Protein AF-A0A1S1PFW6-F1 (afdb_monomer_lite)

Foldseek 3Di:
DDDVVVLLVLLVQLVVLVVVLVVLVVVQVVCVVVVHDRPPVVNVVSVVSNVVSVVVLVCCCVPNDPVSNVSSVVSNDPD

Organism: NCBI:txid2599596

pLDDT: mean 93.67, std 7.85, range [56.19, 98.25]

Structure (mmCIF, N/CA/C/O backbone):
data_AF-A0A1S1PFW6-F1
#
_entry.id   AF-A0A1S1PFW6-F1
#
loop_
_atom_site.group_PDB
_atom_site.id
_atom_site.type_symbol
_atom_site.label_atom_id
_atom_site.label_alt_id
_atom_site.label_comp_id
_atom_site.label_asym_id
_atom_site.label_entity_id
_atom_site.label_seq_id
_atom_site.pdbx_PDB_ins_code
_atom_site.Cartn_x
_atom_site.Cartn_y
_atom_site.Cartn_z
_atom_site.occupancy
_atom_site.B_iso_or_equiv
_atom_site.auth_seq_id
_atom_site.auth_comp_id
_atom_site.auth_asym_id
_atom_site.auth_atom_id
_atom_site.pdbx_PDB_model_num
ATOM 1 N N . MET A 1 1 ? 12.899 2.255 -22.890 1.00 57.75 1 MET A N 1
ATOM 2 C CA . MET A 1 1 ? 12.303 2.983 -21.760 1.00 57.75 1 MET A CA 1
ATOM 3 C C . MET A 1 1 ? 10.820 2.736 -21.855 1.00 57.75 1 MET A C 1
ATOM 5 O O . MET A 1 1 ? 10.220 3.143 -22.849 1.00 57.75 1 MET A O 1
ATOM 9 N N . GLY A 1 2 ? 10.294 1.941 -20.929 1.00 69.06 2 GLY A N 1
ATOM 10 C CA . GLY A 1 2 ? 8.881 1.620 -20.861 1.00 69.06 2 GLY A CA 1
ATOM 11 C C . GLY A 1 2 ? 8.027 2.846 -20.549 1.00 69.06 2 GLY A C 1
ATOM 12 O O . GLY A 1 2 ? 8.511 3.972 -20.419 1.00 69.06 2 GLY A O 1
ATOM 13 N N . ASP A 1 3 ? 6.722 2.614 -20.454 1.00 84.75 3 ASP A N 1
ATOM 14 C CA . ASP A 1 3 ? 5.741 3.635 -20.104 1.00 84.75 3 ASP A CA 1
ATOM 15 C C . ASP A 1 3 ? 5.953 4.106 -18.654 1.00 84.75 3 ASP A C 1
ATOM 17 O O . ASP A 1 3 ? 5.477 3.487 -17.698 1.00 84.75 3 ASP A O 1
ATOM 21 N N . THR A 1 4 ? 6.678 5.212 -18.476 1.00 89.19 4 THR A N 1
ATOM 22 C CA . THR A 1 4 ? 6.967 5.773 -17.149 1.00 89.19 4 THR A CA 1
ATOM 23 C C . THR A 1 4 ? 5.706 6.165 -16.394 1.00 89.19 4 THR A C 1
ATOM 25 O O . THR A 1 4 ? 5.701 6.093 -15.170 1.00 89.19 4 THR A O 1
ATOM 28 N N . SER A 1 5 ? 4.616 6.504 -17.093 1.00 93.62 5 SER A N 1
ATOM 29 C CA . SER A 1 5 ? 3.340 6.821 -16.445 1.00 93.62 5 SER A CA 1
ATOM 30 C C . SER A 1 5 ? 2.748 5.597 -15.741 1.00 93.62 5 SER A C 1
ATOM 32 O O . SER A 1 5 ? 2.236 5.696 -14.622 1.00 93.62 5 SER A O 1
ATOM 34 N N . ARG A 1 6 ? 2.908 4.408 -16.339 1.00 95.25 6 ARG A N 1
ATOM 35 C CA . ARG A 1 6 ? 2.558 3.132 -15.710 1.00 95.25 6 ARG A CA 1
ATOM 36 C C . ARG A 1 6 ? 3.436 2.862 -14.488 1.00 95.25 6 ARG A C 1
ATOM 38 O O . ARG A 1 6 ? 2.910 2.435 -13.461 1.00 95.25 6 ARG A O 1
ATOM 45 N N . LEU A 1 7 ? 4.745 3.105 -14.577 1.00 96.19 7 LEU A N 1
ATOM 46 C CA . LEU A 1 7 ? 5.674 2.896 -13.457 1.00 96.19 7 LEU A CA 1
ATOM 47 C C . LEU A 1 7 ? 5.386 3.848 -12.287 1.00 96.19 7 LEU A C 1
ATOM 49 O O . LEU A 1 7 ? 5.352 3.406 -11.139 1.00 96.19 7 LEU A O 1
ATOM 53 N N . ASP A 1 8 ? 5.077 5.114 -12.569 1.00 96.81 8 ASP A N 1
ATOM 54 C CA . ASP A 1 8 ? 4.613 6.080 -11.569 1.00 96.81 8 ASP A CA 1
ATOM 55 C C . ASP A 1 8 ? 3.318 5.615 -10.893 1.00 96.81 8 ASP A C 1
ATOM 57 O O . ASP A 1 8 ? 3.197 5.671 -9.669 1.00 96.81 8 ASP A O 1
ATOM 61 N N . ALA A 1 9 ? 2.356 5.100 -11.664 1.00 97.06 9 ALA A N 1
ATOM 62 C CA . ALA A 1 9 ? 1.106 4.578 -11.118 1.00 97.06 9 ALA A CA 1
ATOM 63 C C . ALA A 1 9 ? 1.313 3.324 -10.251 1.00 97.06 9 ALA A C 1
ATOM 65 O O . ALA A 1 9 ? 0.592 3.124 -9.271 1.00 97.06 9 ALA A O 1
ATOM 66 N N . ILE A 1 10 ? 2.273 2.462 -10.599 1.00 96.94 10 ILE A N 1
ATOM 67 C CA . ILE A 1 10 ? 2.668 1.305 -9.782 1.00 96.94 10 ILE A CA 1
ATOM 68 C C . ILE A 1 10 ? 3.294 1.783 -8.462 1.00 96.94 10 ILE A C 1
ATOM 70 O O . ILE A 1 10 ? 2.855 1.359 -7.390 1.00 96.94 10 ILE A O 1
ATOM 74 N N . ALA A 1 11 ? 4.253 2.714 -8.518 1.00 96.88 11 ALA A N 1
ATOM 75 C CA . ALA A 1 11 ? 4.898 3.270 -7.329 1.00 96.88 11 ALA A CA 1
ATOM 76 C C . ALA A 1 11 ? 3.889 3.968 -6.402 1.00 96.88 11 ALA A C 1
ATOM 78 O O . ALA A 1 11 ? 3.834 3.687 -5.203 1.00 96.88 11 ALA A O 1
ATOM 79 N N . ALA A 1 12 ? 3.028 4.824 -6.961 1.00 97.19 12 ALA A N 1
ATOM 80 C CA . ALA A 1 12 ? 2.003 5.543 -6.211 1.00 97.19 12 ALA A CA 1
ATOM 81 C C . ALA A 1 12 ? 1.028 4.593 -5.501 1.00 97.19 12 ALA A C 1
ATOM 83 O O . ALA A 1 12 ? 0.669 4.832 -4.343 1.00 97.19 12 ALA A O 1
ATOM 84 N N . ARG A 1 13 ? 0.625 3.497 -6.159 1.00 97.56 13 ARG A N 1
ATOM 85 C CA . ARG A 1 13 ? -0.242 2.476 -5.554 1.00 97.56 13 ARG A CA 1
ATOM 86 C C . ARG A 1 13 ? 0.440 1.758 -4.396 1.00 97.56 13 ARG A C 1
ATOM 88 O O . ARG A 1 13 ? -0.178 1.644 -3.339 1.00 97.56 13 ARG A O 1
ATOM 95 N N . LEU A 1 14 ? 1.703 1.347 -4.542 1.00 97.94 14 LEU A N 1
ATOM 96 C CA . LEU A 1 14 ? 2.433 0.708 -3.442 1.00 97.94 14 LEU A CA 1
ATOM 97 C C . LEU A 1 14 ? 2.567 1.647 -2.238 1.00 97.94 14 LEU A C 1
ATOM 99 O O . LEU A 1 14 ? 2.199 1.266 -1.128 1.00 97.94 14 LEU A O 1
ATOM 103 N N . LEU A 1 15 ? 3.034 2.879 -2.455 1.00 96.75 15 LEU A N 1
ATOM 104 C CA . LEU A 1 15 ? 3.256 3.848 -1.377 1.00 96.75 15 LEU A CA 1
ATOM 105 C C . LEU A 1 15 ? 1.952 4.217 -0.656 1.00 96.75 15 LEU A C 1
ATOM 107 O O . LEU A 1 15 ? 1.928 4.373 0.568 1.00 96.75 15 LEU A O 1
ATOM 111 N N . THR A 1 16 ? 0.850 4.333 -1.400 1.00 96.69 16 THR A N 1
ATOM 112 C CA . THR A 1 16 ? -0.478 4.596 -0.830 1.00 96.69 16 THR A CA 1
ATOM 113 C C . THR A 1 16 ? -0.953 3.415 0.012 1.00 96.69 16 THR A C 1
ATOM 115 O O . THR A 1 16 ? -1.322 3.600 1.174 1.00 96.69 16 THR A O 1
ATOM 118 N N . ALA A 1 17 ? -0.877 2.197 -0.528 1.00 97.00 17 ALA A N 1
ATOM 119 C CA . ALA A 1 17 ? -1.294 0.994 0.181 1.00 97.00 17 ALA A CA 1
ATOM 120 C C . ALA A 1 17 ? -0.424 0.721 1.422 1.00 97.00 17 ALA A C 1
ATOM 122 O O . ALA A 1 17 ? -0.926 0.277 2.452 1.00 97.00 17 ALA A O 1
ATOM 123 N N . GLU A 1 18 ? 0.872 1.037 1.376 1.00 96.88 18 GLU A N 1
ATOM 124 C CA . GLU A 1 18 ? 1.768 0.923 2.528 1.00 96.88 18 GLU A CA 1
ATOM 125 C C . GLU A 1 18 ? 1.384 1.893 3.653 1.00 96.88 18 GLU A C 1
ATOM 127 O O . GLU A 1 18 ? 1.350 1.512 4.827 1.00 96.88 18 GLU A O 1
ATOM 132 N N . ARG A 1 19 ? 1.072 3.152 3.315 1.00 96.81 19 ARG A N 1
ATOM 133 C CA . ARG A 1 19 ? 0.585 4.143 4.289 1.00 96.81 19 ARG A CA 1
ATOM 134 C C . ARG A 1 19 ? -0.728 3.691 4.922 1.00 96.81 19 ARG A C 1
ATOM 136 O O . ARG A 1 19 ? -0.837 3.727 6.146 1.00 96.81 19 ARG A O 1
ATOM 143 N N . ALA A 1 20 ? -1.676 3.208 4.119 1.00 96.56 20 ALA A N 1
ATOM 144 C CA . ALA A 1 20 ? -2.945 2.680 4.615 1.00 96.56 20 ALA A CA 1
ATOM 145 C C . ALA A 1 20 ? -2.734 1.477 5.549 1.00 96.56 20 ALA A C 1
ATOM 147 O O . ALA A 1 20 ? -3.248 1.463 6.665 1.00 96.56 20 ALA A O 1
ATOM 148 N N . ASN A 1 21 ? -1.906 0.507 5.149 1.00 96.81 21 ASN A N 1
ATOM 149 C CA . ASN A 1 21 ? -1.593 -0.675 5.954 1.00 96.81 21 ASN A CA 1
ATOM 150 C C . ASN A 1 21 ? -0.925 -0.311 7.295 1.00 96.81 21 ASN A C 1
ATOM 152 O O . ASN A 1 21 ? -1.259 -0.887 8.330 1.00 96.81 21 ASN A O 1
ATOM 156 N N . ARG A 1 22 ? -0.020 0.680 7.315 1.00 96.19 22 ARG A N 1
ATOM 157 C CA . ARG A 1 22 ? 0.533 1.217 8.572 1.00 96.19 22 ARG A CA 1
ATOM 158 C C . ARG A 1 22 ? -0.546 1.878 9.429 1.00 96.19 22 ARG A C 1
ATOM 160 O O . ARG A 1 22 ? -0.631 1.574 10.615 1.00 96.19 22 ARG A O 1
ATOM 167 N N . GLY A 1 23 ? -1.391 2.721 8.836 1.00 96.12 23 GLY A N 1
ATOM 168 C CA . GLY A 1 23 ? -2.500 3.380 9.530 1.00 96.12 23 GLY A CA 1
ATOM 169 C C . GLY A 1 23 ? -3.459 2.389 10.193 1.00 96.12 23 GLY A C 1
ATOM 170 O O . GLY A 1 23 ? -3.752 2.520 11.377 1.00 96.12 23 GLY A O 1
ATOM 171 N N . VAL A 1 24 ? -3.864 1.340 9.473 1.00 96.44 24 VAL A N 1
ATOM 172 C CA . VAL A 1 24 ? -4.711 0.263 10.012 1.00 96.44 24 VAL A CA 1
ATOM 173 C C . VAL A 1 24 ? -4.057 -0.433 11.195 1.00 96.44 24 VAL A C 1
ATOM 175 O O . VAL A 1 24 ? -4.728 -0.678 12.189 1.00 96.44 24 VAL A O 1
ATOM 178 N N . ARG A 1 25 ? -2.756 -0.740 11.125 1.00 94.88 25 ARG A N 1
ATOM 179 C CA . ARG A 1 25 ? -2.046 -1.361 12.255 1.00 94.88 25 ARG A CA 1
ATOM 180 C C . ARG A 1 25 ? -2.054 -0.463 13.487 1.00 94.88 25 ARG A C 1
ATOM 182 O O . ARG 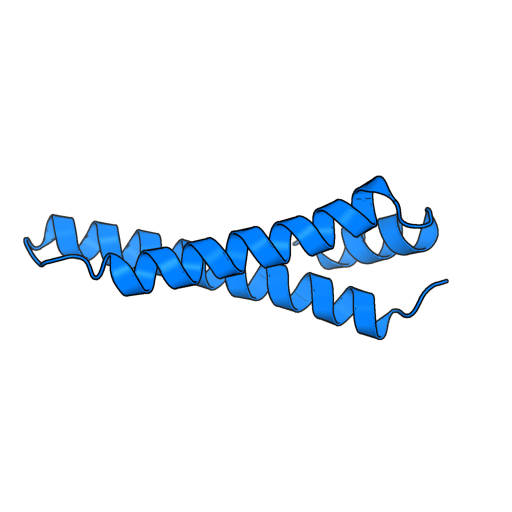A 1 25 ? -2.291 -0.955 14.583 1.00 94.88 25 ARG A O 1
ATOM 189 N N . HIS A 1 26 ? -1.832 0.838 13.309 1.00 96.19 26 HIS A N 1
ATOM 190 C CA . HIS A 1 26 ? -1.903 1.793 14.414 1.00 96.19 26 HIS A CA 1
ATOM 191 C C . HIS A 1 26 ? -3.307 1.862 15.023 1.00 96.19 26 HIS A C 1
ATOM 193 O O . HIS A 1 26 ? -3.435 1.793 16.241 1.00 96.19 26 HIS A O 1
ATOM 199 N N . LEU A 1 27 ? -4.352 1.929 14.193 1.00 94.81 27 LEU A N 1
ATOM 200 C CA . LEU A 1 27 ? -5.741 1.949 14.660 1.00 94.81 27 LEU A CA 1
ATOM 201 C C . LEU A 1 27 ? -6.141 0.642 15.353 1.00 94.81 27 LEU A C 1
ATOM 203 O O . LEU A 1 27 ? -6.772 0.678 16.402 1.00 94.81 27 LEU A O 1
ATOM 207 N N . ALA A 1 28 ? -5.743 -0.507 14.805 1.00 94.81 28 ALA A N 1
ATOM 208 C CA . ALA A 1 28 ? -6.012 -1.809 15.404 1.00 94.81 28 ALA A CA 1
ATOM 209 C C . ALA A 1 28 ? -5.335 -1.951 16.774 1.00 94.81 28 ALA A C 1
ATOM 211 O O . ALA A 1 28 ? -5.963 -2.432 17.713 1.00 94.81 28 ALA A O 1
ATOM 212 N N . ASN A 1 29 ? -4.087 -1.493 16.911 1.00 95.25 29 ASN A N 1
ATOM 213 C CA . ASN A 1 29 ? -3.395 -1.483 18.200 1.00 95.25 29 ASN A CA 1
ATOM 214 C C . ASN A 1 29 ? -4.099 -0.561 19.205 1.00 95.25 29 ASN A C 1
ATOM 216 O O . ASN A 1 29 ? -4.347 -0.979 20.331 1.00 95.25 29 ASN A O 1
ATOM 220 N N . ALA A 1 30 ? -4.483 0.649 18.785 1.00 96.19 30 ALA A N 1
ATOM 221 C CA . ALA A 1 30 ? -5.208 1.586 19.640 1.00 96.19 30 ALA A CA 1
ATOM 222 C C . ALA A 1 30 ? -6.558 1.017 20.106 1.00 96.19 30 ALA A C 1
ATOM 224 O O . ALA A 1 30 ? -6.882 1.117 21.284 1.00 96.19 30 ALA A O 1
ATOM 225 N N . ALA A 1 31 ? -7.313 0.365 19.213 1.00 95.12 31 ALA A N 1
ATOM 226 C CA . ALA A 1 31 ? -8.574 -0.294 19.553 1.00 95.12 31 ALA A CA 1
ATOM 227 C C . ALA A 1 31 ? -8.376 -1.381 20.623 1.00 95.12 31 ALA A C 1
ATOM 229 O O . ALA A 1 31 ? -9.125 -1.432 21.596 1.00 95.12 31 ALA A O 1
ATOM 230 N N . VAL A 1 32 ? -7.326 -2.200 20.500 1.00 95.50 32 VAL A N 1
ATOM 231 C CA . VAL A 1 32 ? -6.979 -3.207 21.515 1.00 95.50 32 VAL A CA 1
ATOM 232 C C . VAL A 1 32 ? -6.636 -2.557 22.859 1.00 95.50 32 VAL A C 1
ATOM 234 O O . VAL A 1 32 ? -7.092 -3.039 23.894 1.00 95.50 32 VAL A O 1
ATOM 237 N N . GLU A 1 33 ? -5.874 -1.461 22.860 1.00 96.62 33 GLU A N 1
ATOM 238 C CA . GLU A 1 33 ? -5.485 -0.743 24.083 1.00 96.62 33 GLU A CA 1
ATOM 239 C C . GLU A 1 33 ? -6.686 -0.169 24.850 1.00 96.62 33 GLU A C 1
ATOM 241 O O . GLU A 1 33 ? -6.682 -0.172 26.081 1.00 96.62 33 GLU A O 1
ATOM 246 N N . ILE A 1 34 ? -7.727 0.282 24.143 1.00 96.94 34 ILE A N 1
ATOM 247 C CA . ILE A 1 34 ? -8.945 0.848 24.750 1.00 96.94 34 ILE A CA 1
ATOM 248 C C . ILE A 1 34 ? -10.072 -0.179 24.949 1.00 96.94 34 ILE A C 1
ATOM 250 O O . ILE A 1 34 ? -11.144 0.175 25.437 1.00 96.94 34 ILE A O 1
ATOM 254 N N . GLY A 1 35 ? -9.843 -1.451 24.603 1.00 96.62 35 GLY A N 1
ATOM 255 C CA . GLY A 1 35 ? -10.836 -2.523 24.736 1.00 96.62 35 GLY A CA 1
ATOM 256 C C . GLY A 1 35 ? -11.962 -2.480 23.696 1.00 96.62 35 GLY A C 1
ATOM 257 O O . GLY A 1 35 ? -13.021 -3.068 23.917 1.00 96.62 35 GLY A O 1
ATOM 258 N N . GLU A 1 36 ? -11.748 -1.800 22.572 1.00 96.25 36 GLU A N 1
ATOM 259 C CA . GLU A 1 36 ? -12.671 -1.761 21.441 1.00 96.25 36 GLU A CA 1
ATOM 260 C C . GLU A 1 36 ? -12.444 -2.922 20.462 1.00 96.25 36 GLU A C 1
ATOM 262 O O . GLU A 1 36 ? -11.381 -3.543 20.380 1.00 96.25 36 GLU A O 1
ATOM 267 N N . THR A 1 37 ? -13.480 -3.228 19.684 1.00 94.06 37 THR A N 1
ATOM 268 C CA . THR A 1 37 ? -13.414 -4.252 18.643 1.00 94.06 37 THR A CA 1
ATOM 269 C C . THR A 1 37 ? -12.652 -3.746 17.425 1.00 94.06 37 THR A C 1
ATOM 271 O O . THR A 1 37 ? -12.945 -2.672 16.905 1.00 94.06 37 THR A O 1
ATOM 274 N N . VAL A 1 38 ? -11.741 -4.563 16.901 1.00 93.50 38 VAL A N 1
ATOM 275 C CA . VAL A 1 38 ? -11.041 -4.279 15.642 1.00 93.50 38 VAL A CA 1
ATOM 276 C C . VAL A 1 38 ? -11.925 -4.656 14.451 1.00 93.50 38 VAL A C 1
ATOM 278 O O . VAL A 1 38 ? -12.402 -5.791 14.367 1.00 93.50 38 VAL A O 1
ATOM 281 N N . ASP A 1 39 ? -12.081 -3.748 13.484 1.00 92.44 39 ASP A N 1
ATOM 282 C CA . ASP A 1 39 ? -12.663 -4.074 12.175 1.00 92.44 39 ASP A CA 1
ATOM 283 C C . ASP A 1 39 ? -11.694 -4.942 11.356 1.00 92.44 39 ASP A C 1
ATOM 285 O O . ASP A 1 39 ? -10.863 -4.477 10.570 1.00 92.44 39 ASP A O 1
ATOM 289 N N . THR A 1 40 ? -11.793 -6.249 11.574 1.00 92.38 40 THR A N 1
ATOM 290 C CA . THR A 1 40 ? -10.959 -7.240 10.891 1.00 92.38 40 THR A CA 1
ATOM 291 C C . THR A 1 40 ? -11.254 -7.329 9.394 1.00 92.38 40 THR A C 1
ATOM 2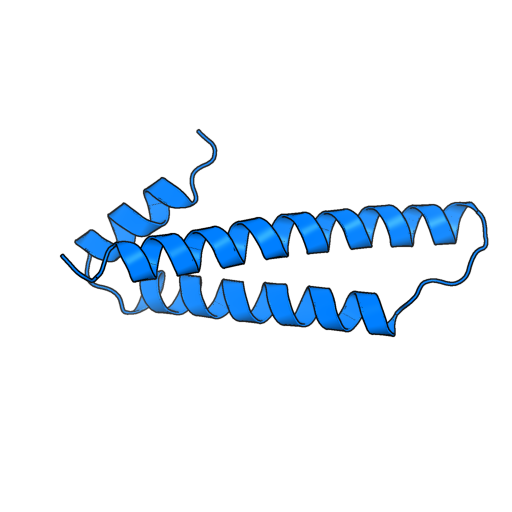93 O O . THR A 1 40 ? -10.337 -7.608 8.623 1.00 92.38 40 THR A O 1
ATOM 296 N N . ALA A 1 41 ? -12.487 -7.053 8.957 1.00 94.12 41 ALA A N 1
ATOM 297 C CA . ALA A 1 41 ? -12.854 -7.111 7.546 1.00 94.12 41 ALA A CA 1
ATOM 298 C C . ALA A 1 41 ? -12.196 -5.965 6.767 1.00 94.12 41 ALA A C 1
ATOM 300 O O . ALA A 1 41 ? -11.519 -6.215 5.766 1.00 94.12 41 ALA A O 1
ATOM 301 N N . GLY A 1 42 ? -12.304 -4.731 7.271 1.00 91.69 42 GLY A N 1
ATOM 302 C CA . GLY A 1 42 ? -11.623 -3.571 6.693 1.00 91.69 42 GLY A CA 1
ATOM 303 C C . GLY A 1 42 ? -10.100 -3.731 6.684 1.00 91.69 42 GLY A C 1
ATOM 304 O O . GLY A 1 42 ? -9.444 -3.462 5.673 1.00 91.69 42 GLY A O 1
ATOM 305 N N . ALA A 1 43 ? -9.526 -4.267 7.766 1.00 93.69 43 ALA A N 1
ATOM 306 C CA . ALA A 1 43 ? -8.090 -4.533 7.841 1.00 93.69 43 ALA A CA 1
ATOM 307 C C . ALA A 1 43 ? -7.612 -5.557 6.795 1.00 93.69 43 ALA A C 1
ATOM 309 O O . ALA A 1 43 ? -6.545 -5.389 6.198 1.00 93.69 43 ALA A O 1
ATOM 310 N N . VAL A 1 44 ? -8.401 -6.606 6.539 1.00 95.81 44 VAL A N 1
ATOM 311 C CA . VAL A 1 44 ? -8.092 -7.617 5.517 1.00 95.81 44 VAL A CA 1
ATOM 312 C C . VAL A 1 44 ? -8.128 -7.022 4.111 1.00 95.81 44 VAL A C 1
ATOM 314 O O . VAL A 1 44 ? -7.240 -7.336 3.314 1.00 95.81 44 VAL A O 1
ATOM 317 N N . VAL A 1 45 ? -9.089 -6.144 3.808 1.00 96.56 45 VAL A N 1
ATOM 318 C CA . VAL A 1 45 ? -9.164 -5.456 2.507 1.00 96.56 45 VAL A CA 1
ATOM 319 C C . VAL A 1 45 ? -7.890 -4.651 2.259 1.00 96.56 45 VAL A C 1
ATOM 321 O O . VAL A 1 45 ? -7.209 -4.876 1.259 1.00 96.56 45 VAL A O 1
ATOM 324 N N . ILE A 1 46 ? -7.483 -3.817 3.215 1.00 95.81 46 ILE A N 1
ATOM 325 C CA . ILE A 1 46 ? -6.286 -2.972 3.077 1.00 95.81 46 ILE A CA 1
ATOM 326 C C . ILE A 1 46 ? -5.009 -3.819 2.963 1.00 95.81 46 ILE A C 1
ATOM 328 O O . ILE A 1 46 ? -4.126 -3.534 2.149 1.00 95.81 46 ILE A O 1
ATOM 332 N N . LEU A 1 47 ? -4.912 -4.918 3.719 1.00 96.19 47 LEU A N 1
ATOM 333 C CA . LEU A 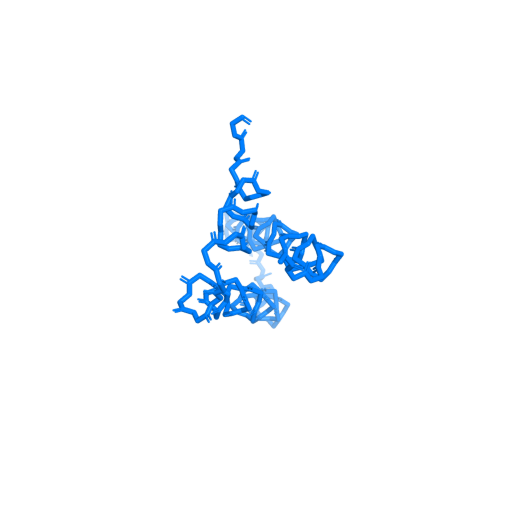1 47 ? -3.796 -5.856 3.588 1.00 96.19 47 LEU A CA 1
ATOM 334 C C . LEU A 1 47 ? -3.760 -6.520 2.202 1.00 96.19 47 LEU A C 1
ATOM 336 O O . LEU A 1 47 ? -2.678 -6.780 1.667 1.00 96.19 47 LEU A O 1
ATOM 340 N N . SER A 1 48 ? -4.923 -6.824 1.624 1.00 97.38 48 SER A N 1
ATOM 341 C CA . SER A 1 48 ? -5.021 -7.423 0.292 1.00 97.38 48 SER A CA 1
ATOM 342 C C . SER A 1 48 ? -4.572 -6.455 -0.807 1.00 97.38 48 SER A C 1
ATOM 344 O O . SER A 1 48 ? -3.780 -6.854 -1.664 1.00 97.38 48 SER A O 1
ATOM 346 N N . GLU A 1 49 ? -4.958 -5.180 -0.716 1.00 96.56 49 GLU A N 1
ATOM 347 C CA . GLU A 1 49 ? -4.526 -4.119 -1.632 1.00 96.56 49 GLU A CA 1
ATOM 348 C C . GLU A 1 49 ? -3.013 -3.909 -1.568 1.00 96.56 49 GLU A C 1
ATOM 350 O O . GLU A 1 49 ? -2.341 -3.874 -2.600 1.00 96.56 49 GLU A O 1
ATOM 355 N N . TYR A 1 50 ? -2.445 -3.867 -0.358 1.00 97.69 50 TYR A N 1
ATOM 356 C CA . TYR A 1 50 ? -0.996 -3.776 -0.178 1.00 97.69 50 TYR A CA 1
ATOM 357 C C . TYR A 1 50 ? -0.260 -4.953 -0.825 1.00 97.69 50 TYR A C 1
ATOM 359 O O . TYR A 1 50 ? 0.721 -4.761 -1.544 1.00 97.69 50 TYR A O 1
ATOM 367 N N . ARG A 1 51 ? -0.751 -6.183 -0.628 1.00 97.94 51 ARG A N 1
ATOM 368 C CA . ARG A 1 51 ? -0.162 -7.380 -1.250 1.00 97.94 51 ARG A CA 1
ATOM 369 C C . ARG A 1 51 ? -0.257 -7.346 -2.770 1.00 97.94 51 ARG A C 1
ATOM 371 O O . ARG A 1 51 ? 0.669 -7.804 -3.434 1.00 97.94 51 ARG A O 1
ATOM 378 N N . GLN A 1 52 ? -1.353 -6.839 -3.323 1.00 98.12 52 GLN A N 1
ATOM 379 C CA . GLN A 1 52 ? -1.497 -6.685 -4.765 1.00 98.12 52 GLN A CA 1
ATOM 380 C C . GLN A 1 52 ? -0.500 -5.660 -5.312 1.00 98.12 52 GLN A C 1
ATOM 382 O O . GLN A 1 52 ? 0.254 -5.992 -6.223 1.00 98.12 52 GLN A O 1
ATOM 387 N N . ALA A 1 53 ? -0.430 -4.465 -4.721 1.00 97.62 53 ALA A N 1
ATOM 388 C CA . ALA A 1 53 ? 0.507 -3.428 -5.150 1.00 97.62 53 ALA A CA 1
ATOM 389 C C . ALA A 1 53 ? 1.971 -3.890 -5.039 1.00 97.62 53 ALA A C 1
ATOM 391 O O . ALA A 1 53 ? 2.781 -3.627 -5.927 1.00 97.62 53 ALA A O 1
ATOM 392 N N . TYR A 1 54 ? 2.298 -4.655 -3.992 1.00 97.44 54 TYR A N 1
ATOM 393 C CA . TYR A 1 54 ? 3.610 -5.281 -3.847 1.00 97.44 54 TYR A CA 1
ATOM 394 C C . TYR A 1 54 ? 3.928 -6.238 -5.002 1.00 97.44 54 TYR A C 1
ATOM 396 O O . TYR A 1 54 ? 5.036 -6.203 -5.528 1.00 97.44 54 TYR A O 1
ATOM 404 N N . ARG A 1 55 ? 2.971 -7.078 -5.424 1.00 98.25 55 ARG A N 1
ATOM 405 C CA . ARG A 1 55 ? 3.180 -8.000 -6.554 1.00 98.25 55 ARG A CA 1
ATOM 406 C C . ARG A 1 55 ? 3.433 -7.260 -7.861 1.00 98.25 55 ARG A C 1
ATOM 408 O O . ARG A 1 55 ? 4.258 -7.717 -8.637 1.00 98.25 55 ARG A O 1
ATOM 415 N N . GLU A 1 56 ? 2.763 -6.134 -8.092 1.00 97.19 56 GLU A N 1
ATOM 416 C CA . GLU A 1 56 ? 2.990 -5.326 -9.297 1.00 97.19 56 GLU A CA 1
ATOM 417 C C . GLU A 1 56 ? 4.405 -4.741 -9.335 1.00 97.19 56 GLU A C 1
ATOM 419 O O . GLU A 1 56 ? 5.071 -4.805 -10.364 1.00 97.19 56 GLU A O 1
ATOM 424 N N . VAL A 1 57 ? 4.894 -4.226 -8.204 1.00 97.12 57 VAL A N 1
ATOM 425 C CA . VAL A 1 57 ? 6.290 -3.781 -8.089 1.00 97.12 57 VAL A CA 1
ATOM 426 C C . VAL A 1 57 ? 7.249 -4.957 -8.259 1.00 97.12 57 VAL A C 1
ATOM 428 O O . VAL A 1 57 ? 8.214 -4.856 -9.010 1.00 97.12 57 VAL A O 1
ATOM 431 N N . HIS A 1 58 ? 6.981 -6.083 -7.596 1.00 96.94 58 HIS A N 1
ATOM 432 C CA . HIS A 1 58 ? 7.820 -7.275 -7.676 1.00 96.94 58 HIS A CA 1
ATOM 433 C C . HIS A 1 58 ? 7.943 -7.807 -9.109 1.00 96.94 58 HIS A C 1
ATOM 435 O O . HIS A 1 58 ? 9.038 -8.177 -9.524 1.00 96.94 58 HIS A O 1
ATOM 441 N N . ASP A 1 59 ? 6.852 -7.805 -9.875 1.00 97.25 59 ASP A N 1
ATOM 442 C CA . ASP A 1 59 ? 6.856 -8.213 -11.280 1.00 97.25 59 ASP A CA 1
ATOM 443 C C . ASP A 1 59 ? 7.782 -7.326 -12.125 1.00 97.25 59 ASP A C 1
ATOM 445 O O . ASP A 1 59 ? 8.625 -7.837 -12.859 1.00 97.25 59 ASP A O 1
ATOM 449 N N . VAL A 1 60 ? 7.733 -6.000 -11.946 1.00 95.75 60 VAL A N 1
ATOM 450 C CA . VAL A 1 60 ? 8.659 -5.088 -12.640 1.00 95.75 60 VAL A CA 1
ATOM 451 C C . VAL A 1 60 ? 10.105 -5.320 -12.200 1.00 95.75 60 VAL A C 1
ATOM 453 O O . VAL A 1 60 ? 10.994 -5.372 -13.042 1.00 95.75 60 VAL A O 1
ATOM 456 N N . LEU A 1 61 ? 10.358 -5.502 -10.902 1.00 94.12 61 LEU A N 1
ATOM 457 C CA . LEU A 1 61 ? 11.715 -5.714 -10.385 1.00 94.12 61 LEU A CA 1
ATOM 458 C C . LEU A 1 61 ? 12.335 -7.053 -10.811 1.00 94.12 61 LEU A C 1
ATOM 460 O O . LEU A 1 61 ? 13.557 -7.179 -10.810 1.00 94.12 61 LEU A O 1
ATOM 464 N N . THR A 1 62 ? 11.517 -8.052 -11.146 1.00 95.88 62 THR A N 1
ATOM 465 C CA . THR A 1 62 ? 11.988 -9.390 -11.542 1.00 95.88 62 THR A CA 1
ATOM 466 C C . THR A 1 62 ? 12.036 -9.590 -13.051 1.00 95.88 62 THR A C 1
ATOM 468 O O . THR A 1 62 ? 12.952 -10.253 -13.534 1.00 95.88 62 THR A O 1
ATOM 471 N N . ASN A 1 63 ? 11.084 -9.013 -13.788 1.00 94.50 63 ASN A N 1
ATOM 472 C CA . ASN A 1 63 ? 10.889 -9.269 -15.217 1.00 94.50 63 ASN A CA 1
ATOM 473 C C . ASN A 1 63 ? 11.054 -8.020 -16.101 1.00 94.50 63 ASN A C 1
ATOM 475 O O . ASN A 1 63 ?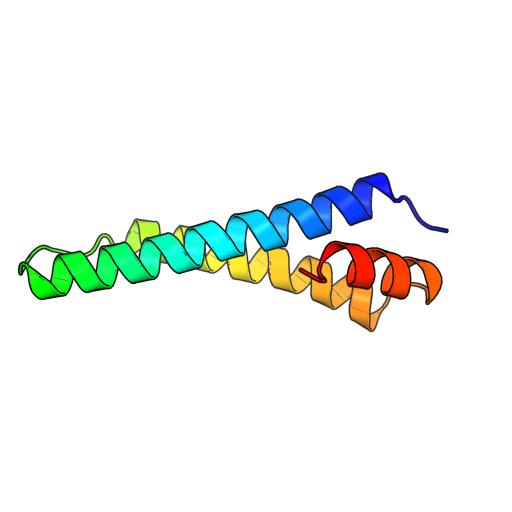 11.046 -8.141 -17.327 1.00 94.50 63 ASN A O 1
ATOM 479 N N . GLY A 1 64 ? 11.156 -6.825 -15.513 1.00 90.75 64 GLY A N 1
ATOM 480 C CA . GLY A 1 64 ? 11.285 -5.565 -16.242 1.00 90.75 64 GLY A CA 1
ATOM 481 C C . GLY A 1 64 ? 12.646 -5.386 -16.912 1.00 90.75 64 GLY A C 1
ATOM 482 O O . GLY A 1 64 ? 13.629 -6.048 -16.572 1.00 90.75 64 GLY A O 1
ATOM 483 N N . ASP A 1 65 ? 12.716 -4.458 -17.870 1.00 95.06 65 ASP A N 1
ATOM 484 C CA . ASP A 1 65 ? 14.007 -4.060 -18.425 1.00 95.06 65 ASP A CA 1
ATOM 485 C C . ASP A 1 65 ? 14.836 -3.287 -17.369 1.00 95.06 65 ASP A C 1
ATOM 487 O O . ASP A 1 65 ? 14.275 -2.699 -16.437 1.00 95.06 65 ASP A O 1
ATOM 491 N N . PRO A 1 66 ? 16.179 -3.268 -17.466 1.00 95.25 66 PRO A N 1
ATOM 492 C CA . PRO A 1 66 ? 17.012 -2.602 -16.465 1.00 95.25 66 PRO A CA 1
ATOM 493 C C . PRO A 1 66 ? 16.710 -1.108 -16.274 1.00 95.25 66 PRO A C 1
ATOM 495 O O . PRO A 1 66 ? 16.937 -0.577 -15.188 1.00 95.25 66 PRO A O 1
ATOM 498 N N . VAL A 1 67 ? 16.207 -0.419 -17.304 1.00 95.06 67 VAL A N 1
ATOM 499 C CA . VAL A 1 67 ? 15.882 1.013 -17.234 1.00 95.06 67 VAL A CA 1
ATOM 500 C C . VAL A 1 67 ? 14.623 1.219 -16.399 1.00 95.06 67 VAL A C 1
ATOM 502 O O . VAL A 1 67 ? 14.610 2.081 -15.523 1.00 95.06 67 VAL A O 1
ATOM 505 N N . ASP A 1 68 ? 13.599 0.401 -16.622 1.00 94.75 68 ASP A N 1
ATOM 506 C CA . ASP A 1 68 ? 12.342 0.419 -15.883 1.00 94.75 68 ASP A CA 1
ATOM 507 C C . ASP A 1 68 ? 12.555 0.027 -14.415 1.00 94.75 68 ASP A C 1
ATOM 509 O O . ASP A 1 68 ? 11.969 0.646 -13.526 1.00 94.75 68 ASP A O 1
ATOM 513 N N . ILE A 1 69 ? 13.440 -0.941 -14.143 1.00 94.81 69 ILE A N 1
ATOM 514 C CA . ILE A 1 69 ? 13.830 -1.334 -12.779 1.00 94.81 69 ILE A CA 1
ATOM 515 C C . ILE A 1 69 ? 14.486 -0.164 -12.046 1.00 94.81 69 ILE A C 1
ATOM 517 O O . ILE A 1 69 ? 14.062 0.184 -10.944 1.00 94.81 69 ILE A O 1
ATOM 521 N N . VAL A 1 70 ? 15.511 0.454 -12.644 1.00 95.44 70 VAL A N 1
ATOM 522 C CA . VAL A 1 70 ? 16.225 1.588 -12.032 1.00 95.44 70 VAL A CA 1
ATOM 523 C C . VAL A 1 70 ? 15.284 2.774 -11.836 1.00 95.44 70 VAL A C 1
ATOM 525 O O . VAL A 1 70 ? 15.287 3.396 -10.773 1.00 95.44 70 VAL A O 1
ATOM 528 N N . TYR A 1 71 ? 14.440 3.056 -12.831 1.00 95.25 71 TYR A N 1
ATOM 529 C CA . TYR A 1 71 ? 13.436 4.105 -12.73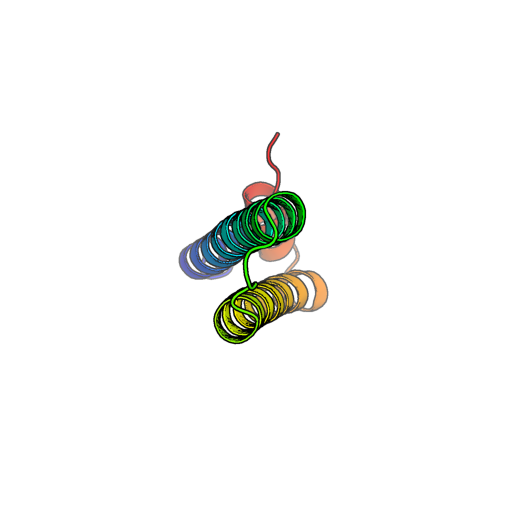5 1.00 95.25 71 TYR A CA 1
ATOM 530 C C . TYR A 1 71 ? 12.471 3.832 -11.580 1.00 95.25 71 TYR A C 1
ATOM 532 O O . TYR A 1 71 ? 12.362 4.657 -10.676 1.00 95.25 71 TYR A O 1
ATOM 540 N N . LEU A 1 72 ? 11.823 2.664 -11.547 1.00 95.44 72 LEU A N 1
ATOM 541 C CA . LEU A 1 72 ? 10.878 2.312 -10.490 1.00 95.44 72 LEU A CA 1
ATOM 542 C C . LEU A 1 72 ? 11.534 2.341 -9.104 1.00 95.44 72 LEU A C 1
ATOM 544 O O . LEU A 1 72 ? 10.948 2.890 -8.174 1.00 95.44 72 LEU A O 1
ATOM 548 N N . ALA A 1 73 ? 12.754 1.816 -8.965 1.00 93.88 73 ALA A N 1
ATOM 549 C CA . ALA A 1 73 ? 13.496 1.841 -7.706 1.00 93.88 73 ALA A CA 1
ATOM 550 C C . ALA A 1 73 ? 13.694 3.276 -7.187 1.00 93.88 73 ALA A C 1
ATOM 552 O O . ALA A 1 73 ? 13.423 3.540 -6.019 1.00 93.88 73 ALA A O 1
ATOM 553 N N . SER A 1 74 ? 14.056 4.225 -8.061 1.00 94.31 74 SER A N 1
ATOM 554 C CA . SER A 1 74 ? 14.211 5.640 -7.681 1.00 94.31 74 SER A CA 1
ATOM 555 C C . SER A 1 74 ? 12.909 6.325 -7.249 1.00 94.31 74 SER A C 1
ATOM 557 O O . SER A 1 74 ? 12.944 7.321 -6.536 1.00 94.31 74 SER A O 1
ATOM 559 N N . ARG A 1 75 ? 11.743 5.808 -7.659 1.00 94.44 75 ARG A N 1
ATOM 560 C CA . ARG A 1 75 ? 10.431 6.328 -7.230 1.00 94.44 75 ARG A CA 1
ATOM 561 C C . ARG A 1 75 ? 9.990 5.775 -5.879 1.0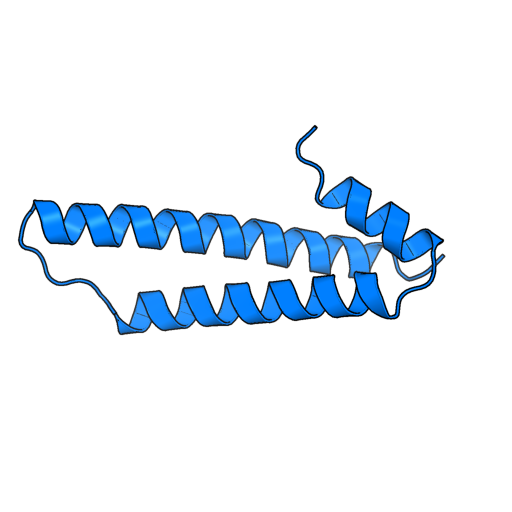0 94.44 75 ARG A C 1
ATOM 563 O O . ARG A 1 75 ? 9.096 6.343 -5.256 1.00 94.44 75 ARG A O 1
ATOM 570 N N . LEU A 1 76 ? 10.572 4.653 -5.465 1.00 93.12 76 LEU A N 1
ATOM 571 C CA . LEU A 1 76 ? 10.289 3.992 -4.195 1.00 93.12 76 LEU A CA 1
ATOM 572 C C . LEU A 1 76 ? 11.282 4.380 -3.096 1.00 93.12 76 LEU A C 1
ATOM 574 O O . LEU A 1 76 ? 10.995 4.130 -1.926 1.00 93.12 76 LEU A O 1
ATOM 578 N N . ASP A 1 77 ? 12.420 4.973 -3.458 1.00 85.25 77 ASP A N 1
ATOM 579 C CA . ASP A 1 77 ? 13.409 5.469 -2.508 1.00 85.25 77 ASP A CA 1
ATOM 580 C C . ASP A 1 77 ? 12.888 6.741 -1.803 1.00 85.25 77 ASP A C 1
ATOM 582 O O . ASP A 1 77 ? 12.540 7.714 -2.476 1.00 85.25 77 ASP A O 1
ATOM 586 N N . PRO A 1 78 ? 12.771 6.745 -0.463 1.00 63.53 78 PRO A N 1
ATOM 587 C CA . PRO A 1 78 ? 12.383 7.928 0.300 1.00 63.53 78 PRO A CA 1
ATOM 588 C C . PRO A 1 78 ? 13.532 8.931 0.530 1.00 63.53 78 PRO A C 1
ATOM 590 O O . PRO A 1 78 ? 13.308 9.889 1.276 1.00 63.53 78 PRO A O 1
ATOM 593 N N . SER A 1 79 ? 14.734 8.684 -0.015 1.00 56.19 79 SER A N 1
ATOM 594 C CA . SER A 1 79 ? 15.923 9.535 0.160 1.00 56.19 79 SER A CA 1
ATOM 595 C C . SER A 1 79 ? 15.887 10.876 -0.579 1.00 56.19 79 SER A C 1
ATOM 597 O O . SER A 1 79 ? 15.208 11.003 -1.624 1.00 56.19 79 SER A O 1
#

Secondary structure (DSSP, 8-state):
---HHHHHHHHHHHHHHHHHHHHHHHHHHHHHHHTPPP-HHHHHHHHHHHHHHHHHHHHHHHHS-HHHHHHHHHHH---

Sequence (79 aa):
MGDTSRLDAIAARLLTAERANRGVRHLANAAVEIGETVDTAGAVVILSEYRQAYREVHDVLTNGDPVDIVYLASRLDPS

Radius of gyration: 15.66 Å; chains: 1; bounding box: 30×19×46 Å